Protein AF-A0A2E2C8J9-F1 (afdb_monomer_lite)

Radius of gyration: 13.18 Å; chains: 1; bounding box: 34×33×23 Å

Foldseek 3Di:
DDADPQPRHAWDWFDDVPDNDTDTADPPQQGCRGPQQPPPADPVPRAGFPHFPDDDPFKTWGQGPVRDIDMDTRDPPVRVVD

pLDDT: mean 80.66, std 12.12, range [50.97, 94.12]

Sequence (82 aa):
MLTCPACFQMLVKINVDSDESETMVCKNNRCLKSIFHADAKCPDCGAPPAKIMRGSNHYTSYLCENHHEFNEQLKPRPELYQ

Secondary structure (DSSP, 8-state):
--B-TTT-PBEEEEE-TTSS-EEEEE--TTSTTBGGGTT---TTT-PPEEEEEEE-SSEEEEEETT--EEEEE----GGG--

Structure (mmCIF, N/CA/C/O backbone):
data_AF-A0A2E2C8J9-F1
#
_entry.id   AF-A0A2E2C8J9-F1
#
loop_
_atom_site.group_PDB
_atom_site.id
_atom_site.type_symbol
_atom_site.label_atom_id
_atom_site.label_alt_id
_atom_site.label_comp_id
_atom_site.label_asym_id
_atom_site.label_entity_id
_atom_site.label_seq_id
_atom_site.pdbx_PDB_ins_code
_atom_site.Cartn_x
_atom_site.Cartn_y
_atom_site.Cartn_z
_atom_site.occupancy
_atom_site.B_iso_or_equiv
_atom_site.auth_seq_id
_atom_site.auth_comp_id
_atom_site.auth_asym_id
_atom_site.auth_atom_id
_atom_site.pdbx_PDB_model_num
ATOM 1 N N . MET A 1 1 ? -12.175 15.207 14.788 1.00 58.12 1 MET A N 1
ATOM 2 C CA . MET A 1 1 ? -11.134 15.076 13.745 1.00 58.12 1 MET A CA 1
ATOM 3 C C . MET A 1 1 ? -10.673 13.632 13.742 1.00 58.12 1 MET A C 1
ATOM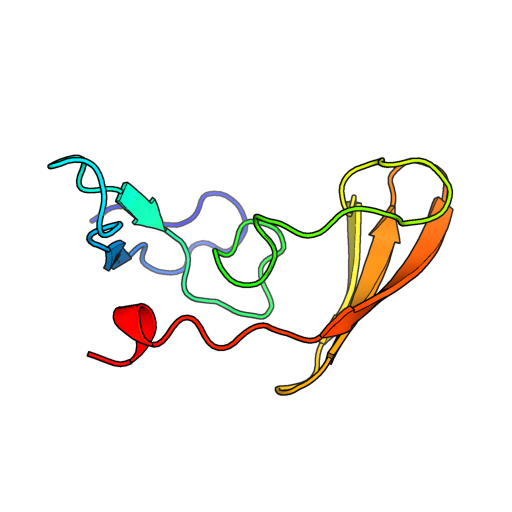 5 O O . MET A 1 1 ? -10.376 13.127 14.815 1.00 58.12 1 MET A O 1
ATOM 9 N N . LEU A 1 2 ? -10.686 12.959 12.592 1.00 83.00 2 LEU A N 1
ATOM 10 C CA . LEU A 1 2 ? -10.215 11.576 12.482 1.00 83.00 2 LEU A CA 1
ATOM 11 C C . LEU A 1 2 ? -8.733 11.588 12.084 1.00 83.00 2 LEU A C 1
ATOM 13 O O . LEU A 1 2 ? -8.351 12.269 11.132 1.00 83.00 2 LEU A O 1
ATOM 17 N N . THR A 1 3 ? -7.897 10.862 12.819 1.00 87.06 3 THR A N 1
ATOM 18 C CA . THR A 1 3 ? -6.461 10.731 12.548 1.00 87.06 3 THR A CA 1
ATOM 19 C C . THR A 1 3 ? -6.133 9.306 12.126 1.00 87.06 3 THR A C 1
ATOM 21 O O . THR A 1 3 ? -6.812 8.348 12.491 1.00 87.06 3 THR A O 1
ATOM 24 N N . CYS A 1 4 ? -5.093 9.160 11.310 1.00 83.81 4 CYS A N 1
ATOM 25 C CA . CYS A 1 4 ? -4.608 7.863 10.876 1.00 83.81 4 CYS A CA 1
ATOM 26 C C . CYS A 1 4 ? -4.044 7.112 12.091 1.00 83.81 4 CYS A C 1
ATOM 28 O O . CYS A 1 4 ? -3.108 7.622 12.709 1.00 83.81 4 CYS A O 1
ATOM 30 N N . PRO A 1 5 ? -4.518 5.897 12.411 1.00 85.06 5 PRO A N 1
ATOM 31 C CA . PRO A 1 5 ? -4.032 5.157 13.577 1.00 85.06 5 PRO A CA 1
ATOM 32 C C . PRO A 1 5 ? -2.561 4.729 13.447 1.00 85.06 5 PRO A C 1
ATOM 34 O O . PRO A 1 5 ? -1.932 4.398 14.443 1.00 85.06 5 PRO A O 1
ATOM 37 N N . ALA A 1 6 ? -2.001 4.738 12.231 1.00 84.81 6 ALA A N 1
ATOM 38 C CA . ALA A 1 6 ? -0.621 4.330 11.977 1.00 84.81 6 ALA A CA 1
ATOM 39 C C . ALA A 1 6 ? 0.397 5.481 12.063 1.00 84.81 6 ALA A C 1
ATOM 41 O O . ALA A 1 6 ? 1.545 5.250 12.425 1.00 84.81 6 ALA A O 1
ATOM 42 N N . CYS A 1 7 ? 0.015 6.711 11.700 1.00 86.25 7 CYS A N 1
ATOM 43 C CA . CYS A 1 7 ? 0.955 7.840 11.646 1.00 86.25 7 CYS A CA 1
ATOM 44 C C . CYS A 1 7 ? 0.443 9.122 12.311 1.00 86.25 7 CYS A C 1
ATOM 46 O O . CYS A 1 7 ? 1.093 10.158 12.197 1.00 86.25 7 CYS A O 1
ATOM 48 N N . PHE A 1 8 ? -0.740 9.074 12.929 1.00 87.25 8 PHE A N 1
ATOM 49 C CA . PHE A 1 8 ? -1.405 10.165 13.652 1.00 87.25 8 PHE A CA 1
ATOM 50 C C . PHE A 1 8 ? -1.651 11.453 12.848 1.00 87.25 8 PHE A C 1
ATOM 52 O O . PHE A 1 8 ? -2.070 12.464 13.402 1.00 87.25 8 PHE A O 1
ATOM 59 N N . GLN A 1 9 ? -1.454 11.414 11.529 1.00 87.06 9 GLN A N 1
ATOM 60 C CA . GLN A 1 9 ? -1.775 12.517 10.624 1.00 87.06 9 GLN A CA 1
ATOM 61 C C . GLN A 1 9 ? -3.281 12.595 10.388 1.00 87.06 9 GLN A C 1
ATOM 63 O O . GLN A 1 9 ? -3.976 11.580 10.467 1.00 87.06 9 GLN A O 1
ATOM 68 N N . MET A 1 10 ? -3.781 13.786 10.063 1.00 86.88 10 MET A N 1
ATOM 69 C CA . MET A 1 10 ? -5.200 13.973 9.765 1.00 86.88 10 MET A CA 1
ATOM 70 C C . MET A 1 10 ? -5.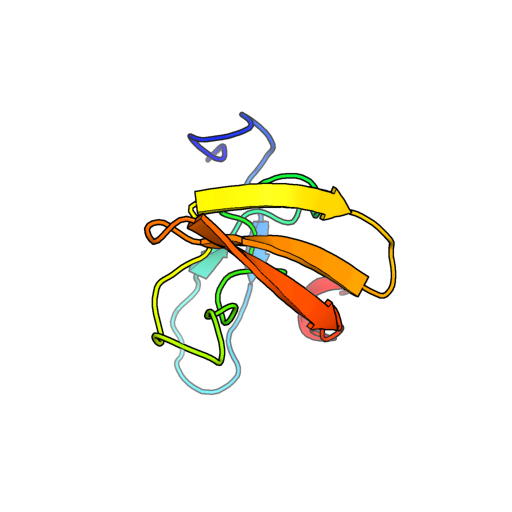615 13.134 8.555 1.00 86.88 10 MET A C 1
ATOM 72 O O . MET A 1 10 ? -4.953 13.139 7.513 1.00 86.88 10 MET A O 1
ATOM 76 N N . LEU A 1 11 ? -6.714 12.399 8.714 1.00 86.38 11 LEU A N 1
ATOM 77 C CA . LEU A 1 11 ? -7.382 11.752 7.598 1.00 86.38 11 LEU A CA 1
ATOM 78 C C . LEU A 1 11 ? -8.143 12.814 6.814 1.00 86.38 11 LEU A C 1
ATOM 80 O O . LEU A 1 11 ? -8.716 13.745 7.381 1.00 86.38 11 LEU A O 1
ATOM 84 N N . VAL A 1 12 ? -8.145 12.653 5.503 1.00 84.94 12 VAL A N 1
ATOM 85 C CA . VAL A 1 12 ? -8.870 13.515 4.580 1.00 84.94 12 VAL A CA 1
ATOM 86 C C . VAL A 1 12 ? -9.985 12.722 3.939 1.00 84.94 12 VAL A C 1
ATOM 88 O O . VAL A 1 12 ? -9.875 11.514 3.729 1.00 84.94 12 VAL A O 1
ATOM 91 N N . LYS A 1 13 ? -11.060 13.428 3.639 1.00 83.19 13 LYS A N 1
ATOM 92 C CA . LYS A 1 13 ? -12.225 12.871 2.979 1.00 83.19 13 LYS A CA 1
ATOM 93 C C . LYS A 1 13 ? -11.983 12.886 1.476 1.00 83.19 13 LYS A C 1
ATOM 95 O O . LYS A 1 13 ? -11.549 13.913 0.955 1.00 83.19 13 LYS A O 1
ATOM 100 N N . ILE A 1 14 ? -12.208 11.760 0.812 1.00 77.56 14 ILE A N 1
ATOM 101 C CA . ILE A 1 14 ? -12.120 11.653 -0.647 1.00 77.56 14 ILE A CA 1
ATOM 102 C C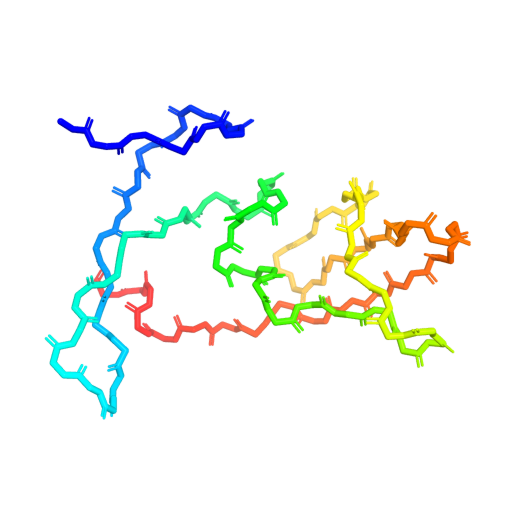 . ILE A 1 14 ? -13.419 11.063 -1.189 1.00 77.56 14 ILE A C 1
ATOM 104 O O . ILE A 1 14 ? -14.036 10.220 -0.531 1.00 77.56 14 ILE A O 1
ATOM 108 N N . ASN A 1 15 ? -13.812 11.519 -2.375 1.00 70.25 15 ASN A N 1
ATOM 109 C CA . ASN A 1 15 ? -14.907 10.939 -3.141 1.00 70.25 15 ASN A CA 1
ATOM 110 C C . ASN A 1 15 ? -14.289 9.963 -4.134 1.00 70.25 15 ASN A C 1
ATOM 112 O O . ASN A 1 15 ? -13.444 10.371 -4.921 1.00 70.25 15 ASN A O 1
ATOM 116 N N . VAL A 1 16 ? -14.668 8.691 -4.059 1.00 62.69 16 VAL A N 1
ATOM 117 C CA . VAL A 1 16 ? -14.258 7.696 -5.053 1.00 62.69 16 VAL A CA 1
ATOM 118 C C . VAL A 1 16 ? -15.349 7.679 -6.121 1.00 62.69 16 VAL A C 1
ATOM 120 O O . VAL A 1 16 ? -16.500 7.420 -5.787 1.00 62.69 16 VAL A O 1
ATOM 123 N N . ASP A 1 17 ? -14.992 7.978 -7.375 1.00 57.53 17 ASP A N 1
ATOM 124 C CA . ASP A 1 17 ? -15.872 8.281 -8.528 1.00 57.53 17 ASP A CA 1
ATOM 125 C C . ASP A 1 17 ? -16.865 7.169 -8.970 1.00 57.53 17 ASP A C 1
ATOM 127 O O . ASP A 1 17 ? -17.254 7.084 -10.134 1.00 57.53 17 ASP A O 1
ATOM 131 N N . SER A 1 18 ? -17.298 6.252 -8.104 1.00 56.31 18 SER A N 1
ATOM 132 C CA . SER A 1 18 ? -18.215 5.165 -8.502 1.00 56.31 18 SER A CA 1
ATOM 133 C C . SER A 1 18 ? -19.246 4.750 -7.458 1.00 56.31 18 SER A C 1
ATOM 135 O O . SER A 1 18 ? -20.125 3.959 -7.774 1.00 56.31 18 SER A O 1
ATOM 137 N N . ASP A 1 19 ? -19.203 5.317 -6.260 1.00 51.16 19 ASP A N 1
ATOM 138 C CA . ASP A 1 19 ? -20.209 5.102 -5.226 1.00 51.16 19 ASP A CA 1
ATOM 139 C C . ASP A 1 19 ? -20.290 6.407 -4.432 1.00 51.16 19 ASP A C 1
ATOM 141 O O . ASP A 1 19 ? -19.255 7.022 -4.180 1.00 51.16 19 ASP A O 1
ATOM 145 N N . GLU A 1 20 ? -21.471 6.847 -3.996 1.00 57.38 20 GLU A N 1
ATOM 146 C CA . GLU A 1 20 ? -21.651 8.006 -3.094 1.00 57.38 20 GLU A CA 1
ATOM 147 C C . GLU A 1 20 ? -21.071 7.746 -1.677 1.00 57.38 20 GLU A C 1
ATOM 149 O O . GLU A 1 20 ? -21.599 8.176 -0.654 1.00 57.38 20 GLU A O 1
ATOM 154 N N . SER A 1 21 ? -19.982 6.984 -1.601 1.00 58.66 21 SER A N 1
ATOM 155 C CA . SER A 1 21 ? -19.306 6.515 -0.407 1.00 58.66 21 SER A CA 1
ATOM 156 C C . SER A 1 21 ? -18.095 7.397 -0.127 1.00 58.66 21 SER A C 1
ATOM 158 O O . SER A 1 21 ? -16.994 7.218 -0.654 1.00 58.66 21 SER A O 1
ATOM 160 N N . GLU A 1 22 ? -18.299 8.362 0.758 1.00 68.19 22 GLU A N 1
ATOM 161 C CA . GLU A 1 22 ? -17.242 9.210 1.285 1.00 68.19 22 GLU A CA 1
ATOM 162 C C . GLU A 1 22 ? -16.265 8.374 2.130 1.00 68.19 22 GLU A C 1
ATOM 164 O O . GLU A 1 22 ? -16.629 7.837 3.179 1.00 68.19 22 GLU A O 1
ATOM 169 N N . THR A 1 23 ? -15.000 8.276 1.707 1.00 78.94 23 THR A N 1
ATOM 170 C CA . THR A 1 23 ? -13.989 7.484 2.428 1.00 78.94 23 THR A CA 1
ATOM 171 C C . THR A 1 23 ? -12.958 8.389 3.097 1.00 78.94 23 THR A C 1
ATOM 173 O O . THR A 1 23 ? -12.413 9.310 2.488 1.00 78.94 23 THR A O 1
ATOM 176 N N . MET A 1 24 ? -12.661 8.116 4.371 1.00 83.56 24 MET A N 1
ATOM 177 C CA . MET A 1 24 ? -11.602 8.797 5.120 1.00 83.56 24 MET A CA 1
ATOM 178 C C . MET A 1 24 ? -10.267 8.091 4.895 1.00 83.56 24 MET A C 1
ATOM 180 O O . MET A 1 24 ? -10.091 6.941 5.295 1.00 83.56 24 MET A O 1
ATOM 184 N N . VAL A 1 25 ? -9.304 8.784 4.290 1.00 85.19 25 VAL A N 1
ATOM 185 C CA . VAL A 1 25 ? -8.020 8.196 3.891 1.00 85.19 25 VAL A CA 1
ATOM 186 C C . VAL A 1 25 ? -6.834 8.997 4.406 1.00 85.19 25 VAL A C 1
ATOM 188 O O . VAL A 1 25 ? -6.919 10.194 4.671 1.00 85.19 25 VAL A O 1
ATOM 191 N N . CYS A 1 26 ? -5.685 8.343 4.561 1.00 87.44 26 CYS A N 1
ATOM 192 C CA . CYS A 1 26 ? -4.457 9.024 4.956 1.00 87.44 26 CYS A CA 1
ATOM 193 C C . CYS A 1 26 ? -3.703 9.513 3.710 1.00 87.44 26 CYS A C 1
ATOM 195 O O . CYS A 1 26 ? -3.295 8.692 2.894 1.00 87.44 26 CYS A O 1
ATOM 197 N N . LYS A 1 27 ? -3.461 10.827 3.581 1.00 83.19 27 LYS A N 1
ATOM 198 C CA . LYS A 1 27 ? -2.642 11.447 2.509 1.00 83.19 27 LYS A CA 1
ATOM 199 C C . LYS A 1 27 ? -1.135 11.506 2.836 1.00 83.19 27 LYS A C 1
ATOM 201 O O . LYS A 1 27 ? -0.377 12.182 2.155 1.00 83.19 27 LYS A O 1
ATOM 206 N N . ASN A 1 28 ? -0.661 10.831 3.883 1.00 85.00 28 ASN A N 1
ATOM 207 C CA . ASN A 1 28 ? 0.772 10.800 4.187 1.00 85.00 28 ASN A CA 1
ATOM 208 C C . ASN A 1 28 ? 1.469 9.706 3.367 1.00 85.00 28 ASN A C 1
ATOM 210 O O . ASN A 1 28 ? 1.403 8.540 3.740 1.00 85.00 28 ASN A O 1
ATOM 214 N N . ASN A 1 29 ? 2.196 10.069 2.310 1.00 79.44 29 ASN A N 1
ATOM 215 C CA . ASN A 1 29 ? 2.922 9.112 1.462 1.00 79.44 29 ASN A CA 1
ATOM 216 C C . ASN A 1 29 ? 3.993 8.280 2.195 1.00 79.44 29 ASN A C 1
ATOM 218 O O . ASN A 1 29 ? 4.428 7.257 1.678 1.00 79.44 29 ASN A O 1
ATOM 222 N N . ARG A 1 30 ? 4.406 8.657 3.409 1.00 82.06 30 ARG A N 1
ATOM 223 C CA . ARG A 1 30 ? 5.306 7.847 4.250 1.00 82.06 30 ARG A CA 1
ATOM 224 C C . ARG A 1 30 ? 4.573 6.868 5.166 1.00 82.06 30 ARG A C 1
ATOM 226 O O . ARG A 1 30 ? 5.211 6.064 5.837 1.00 82.06 30 ARG A O 1
ATOM 233 N N . CYS A 1 31 ? 3.249 6.937 5.228 1.00 87.31 31 CYS A N 1
ATOM 234 C CA . CYS A 1 31 ? 2.428 6.027 6.008 1.00 87.31 31 CYS A CA 1
ATOM 235 C C . CYS A 1 31 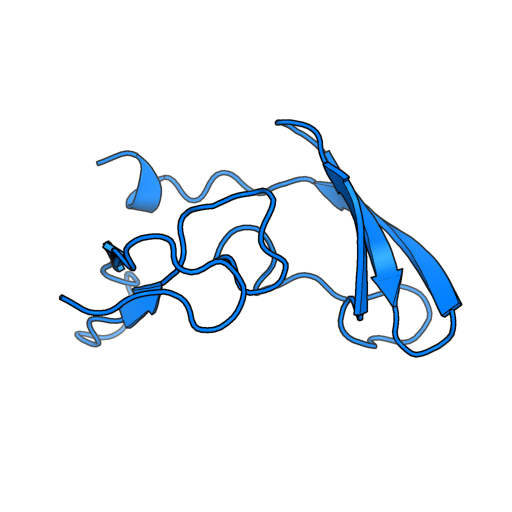? 1.997 4.851 5.138 1.00 87.31 31 CYS A C 1
ATOM 237 O O . CYS A 1 31 ? 1.301 5.054 4.155 1.00 87.31 31 CYS A O 1
ATOM 239 N N . LEU A 1 32 ? 2.316 3.621 5.543 1.00 85.25 32 LEU A N 1
ATOM 240 C CA . LEU A 1 32 ? 1.920 2.400 4.831 1.00 85.25 32 LEU A CA 1
ATOM 241 C C . LEU A 1 32 ? 0.399 2.279 4.625 1.00 85.25 32 LEU A C 1
ATOM 243 O O . LEU A 1 32 ? -0.049 1.770 3.610 1.00 85.25 32 LEU A O 1
ATOM 247 N N . LYS A 1 33 ? -0.403 2.797 5.564 1.00 83.88 33 LYS A N 1
ATOM 248 C CA . LYS A 1 33 ? -1.877 2.834 5.479 1.00 83.88 33 LYS A CA 1
ATOM 249 C C . LYS A 1 33 ? -2.422 4.010 4.657 1.00 83.88 33 LYS A C 1
ATOM 251 O O . LYS A 1 33 ? -3.586 4.378 4.787 1.00 83.88 33 LYS A O 1
ATOM 256 N N . SER A 1 34 ? -1.569 4.665 3.879 1.0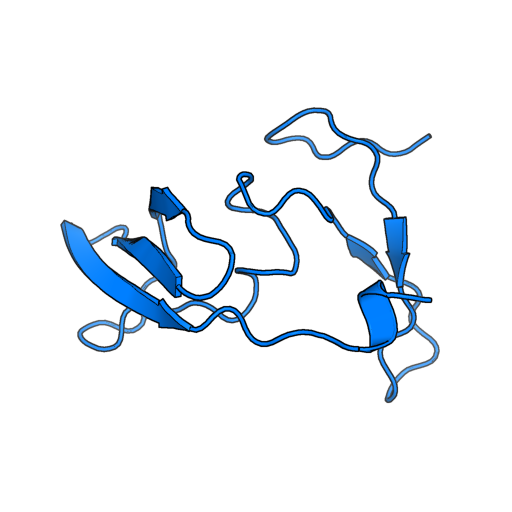0 85.25 34 SER A N 1
ATOM 257 C CA . SER A 1 34 ? -1.975 5.756 3.004 1.00 85.25 34 SER A CA 1
ATOM 258 C C . SER A 1 34 ? -2.684 5.249 1.758 1.00 85.25 34 SER A C 1
ATOM 260 O O . SER A 1 34 ? -2.367 4.178 1.248 1.00 85.25 34 SER A O 1
ATOM 262 N N . ILE A 1 35 ? -3.586 6.075 1.228 1.00 83.38 35 ILE A N 1
ATOM 263 C CA . ILE A 1 35 ? -4.213 5.876 -0.084 1.00 83.38 35 ILE A CA 1
ATOM 264 C C . ILE A 1 35 ? -3.180 5.665 -1.203 1.00 83.38 35 ILE A C 1
ATOM 266 O O . ILE A 1 35 ? -3.445 4.926 -2.141 1.00 83.38 35 ILE A O 1
ATOM 270 N N . PHE A 1 36 ? -1.980 6.245 -1.072 1.00 81.56 36 PHE A N 1
ATOM 271 C CA . PHE A 1 36 ? -0.880 6.081 -2.027 1.00 81.56 36 PHE A CA 1
ATOM 272 C C . PHE A 1 36 ? -0.403 4.633 -2.185 1.00 81.56 36 PHE A C 1
ATOM 274 O O . PHE A 1 36 ? 0.168 4.299 -3.218 1.00 81.56 36 PHE A O 1
ATOM 281 N N . HIS A 1 37 ? -0.647 3.788 -1.180 1.00 84.94 37 HIS A N 1
ATOM 282 C CA . HIS A 1 37 ? -0.182 2.399 -1.129 1.00 84.94 37 HIS A CA 1
ATOM 283 C C . HIS A 1 37 ? -1.337 1.405 -0.968 1.00 84.94 37 HIS A C 1
ATOM 285 O O . HIS A 1 37 ? -1.095 0.229 -0.725 1.00 84.94 37 HIS A O 1
ATOM 291 N N . ALA A 1 38 ? -2.591 1.863 -1.050 1.00 80.06 38 ALA A N 1
ATOM 292 C CA . ALA A 1 38 ? -3.765 1.027 -0.788 1.00 80.06 38 ALA A CA 1
ATOM 293 C C . ALA A 1 38 ? -3.902 -0.132 -1.789 1.00 80.06 38 ALA A C 1
ATOM 295 O O . ALA A 1 38 ? -4.331 -1.222 -1.418 1.00 80.06 38 ALA A O 1
ATOM 296 N N . ASP A 1 39 ? -3.484 0.103 -3.033 1.00 83.25 39 ASP A N 1
ATOM 297 C CA . ASP A 1 39 ? -3.527 -0.886 -4.110 1.00 83.25 39 ASP A CA 1
ATOM 298 C C . ASP A 1 39 ? -2.238 -1.720 -4.204 1.00 83.25 39 ASP A C 1
ATOM 300 O O . ASP A 1 39 ? -2.165 -2.641 -5.020 1.00 83.25 39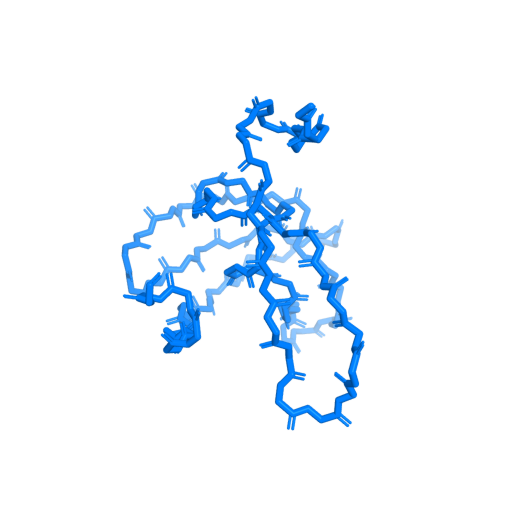 ASP A O 1
ATOM 304 N N . ALA A 1 40 ? -1.236 -1.419 -3.370 1.00 86.56 40 ALA A N 1
ATOM 305 C CA . ALA A 1 40 ? 0.085 -2.003 -3.502 1.00 86.56 40 ALA A CA 1
ATOM 306 C C . ALA A 1 40 ? 0.110 -3.471 -3.074 1.00 86.56 40 ALA A C 1
ATOM 308 O O . ALA A 1 40 ? -0.355 -3.827 -1.986 1.00 86.56 40 ALA A O 1
ATOM 309 N N . LYS A 1 41 ? 0.674 -4.334 -3.923 1.00 91.06 41 LYS A N 1
ATOM 310 C CA . LYS A 1 41 ? 0.797 -5.779 -3.677 1.00 91.06 41 LYS A CA 1
ATOM 311 C C . LYS A 1 41 ? 2.087 -6.316 -4.271 1.00 91.06 41 LYS A C 1
ATOM 313 O O . LYS A 1 41 ? 2.488 -5.932 -5.365 1.00 91.06 41 LYS A O 1
ATOM 318 N N . CYS A 1 42 ? 2.708 -7.250 -3.558 1.00 91.19 42 CYS A N 1
ATOM 319 C CA . CYS A 1 42 ? 3.902 -7.924 -4.041 1.00 91.19 42 CYS A CA 1
ATOM 320 C C . CYS A 1 42 ? 3.583 -8.688 -5.339 1.00 91.19 42 CYS A C 1
ATOM 322 O O . CYS A 1 42 ? 2.667 -9.512 -5.328 1.00 91.19 42 CYS A O 1
ATOM 324 N N . PRO A 1 43 ? 4.318 -8.463 -6.441 1.00 90.50 43 PRO A N 1
ATOM 325 C CA . PRO A 1 43 ? 4.059 -9.147 -7.706 1.00 90.50 43 PRO A CA 1
ATOM 326 C C . PRO A 1 43 ? 4.379 -10.647 -7.642 1.00 90.50 43 PRO A C 1
ATOM 328 O O . PRO A 1 43 ? 3.742 -11.429 -8.338 1.00 90.50 43 PRO A O 1
ATOM 331 N N . ASP A 1 44 ? 5.315 -11.058 -6.781 1.00 90.75 44 ASP A N 1
ATOM 332 C CA . ASP A 1 44 ? 5.749 -12.455 -6.678 1.00 90.75 44 ASP A CA 1
ATOM 333 C C . ASP A 1 44 ? 4.765 -13.340 -5.906 1.00 90.75 44 ASP A C 1
ATOM 335 O O . ASP A 1 44 ? 4.599 -14.515 -6.222 1.00 90.75 44 ASP A O 1
ATOM 339 N N . CYS A 1 45 ? 4.118 -12.801 -4.867 1.00 92.62 45 CYS A N 1
ATOM 340 C CA . CYS A 1 45 ? 3.269 -13.594 -3.969 1.00 92.62 45 CYS A CA 1
ATOM 341 C C . CYS A 1 45 ? 1.888 -12.991 -3.687 1.00 92.62 45 CYS A C 1
ATOM 343 O O . CYS A 1 45 ? 1.106 -13.579 -2.945 1.00 92.62 45 CYS A O 1
ATOM 345 N N . GLY A 1 46 ? 1.579 -11.811 -4.227 1.00 91.25 46 GLY A N 1
ATOM 346 C CA . GLY A 1 46 ? 0.314 -11.105 -4.005 1.00 91.25 46 GLY A CA 1
ATOM 347 C C . GLY A 1 46 ? 0.130 -10.542 -2.591 1.00 91.25 46 GLY A C 1
ATOM 348 O O . GLY A 1 46 ? -0.900 -9.923 -2.320 1.00 91.25 46 GLY A O 1
ATOM 349 N N . ALA A 1 47 ? 1.100 -10.742 -1.692 1.00 91.19 47 ALA A N 1
ATOM 350 C CA . ALA A 1 47 ? 1.019 -10.296 -0.306 1.00 91.19 47 ALA A CA 1
ATOM 351 C C . ALA A 1 47 ? 1.045 -8.760 -0.202 1.00 91.19 47 ALA A C 1
ATOM 353 O O . ALA A 1 47 ? 1.731 -8.099 -0.994 1.00 91.19 47 ALA A O 1
ATOM 354 N N . PRO A 1 48 ? 0.339 -8.178 0.782 1.00 89.38 48 PRO A N 1
ATOM 355 C CA . PRO A 1 48 ? 0.376 -6.742 1.008 1.00 89.38 48 PRO A CA 1
ATOM 356 C C . PRO A 1 48 ? 1.774 -6.289 1.466 1.00 89.38 48 PRO A C 1
ATOM 358 O O . PRO A 1 48 ? 2.547 -7.077 2.030 1.00 89.38 48 PRO A O 1
ATOM 361 N N . PRO A 1 49 ? 2.126 -5.011 1.253 1.00 91.06 49 PRO A N 1
ATOM 362 C CA . PRO A 1 49 ? 3.345 -4.447 1.803 1.00 91.06 49 PRO A CA 1
ATOM 363 C C . PRO A 1 49 ? 3.250 -4.415 3.334 1.00 91.06 49 PRO A C 1
ATOM 365 O O . PRO A 1 49 ? 2.289 -3.896 3.900 1.00 91.06 49 PRO A O 1
ATOM 368 N N . ALA A 1 50 ? 4.269 -4.946 4.004 1.00 91.50 50 ALA A N 1
ATOM 369 C CA . ALA A 1 50 ? 4.405 -4.933 5.459 1.00 91.50 50 ALA A CA 1
ATOM 370 C C . ALA A 1 50 ? 5.189 -3.708 5.946 1.00 91.50 50 ALA A C 1
ATOM 372 O O . ALA A 1 50 ? 4.971 -3.211 7.052 1.00 91.50 50 ALA A O 1
ATOM 373 N N . LYS A 1 51 ? 6.114 -3.201 5.121 1.00 91.19 51 LYS A N 1
ATOM 374 C CA . LYS A 1 51 ? 6.962 -2.054 5.457 1.00 91.19 51 LYS A CA 1
ATOM 375 C C . LYS A 1 51 ? 7.354 -1.265 4.214 1.00 91.19 51 LYS A C 1
ATOM 377 O O . LYS A 1 51 ? 7.656 -1.846 3.179 1.00 91.19 51 LYS A O 1
ATOM 382 N N . ILE A 1 52 ? 7.417 0.061 4.343 1.00 90.19 52 ILE A N 1
ATOM 383 C CA . ILE A 1 52 ? 8.061 0.929 3.350 1.00 90.19 52 ILE A CA 1
ATOM 384 C C . ILE A 1 52 ? 9.562 0.937 3.635 1.00 90.19 52 ILE A C 1
ATOM 386 O O . ILE A 1 52 ? 9.996 1.338 4.716 1.00 90.19 52 ILE A O 1
ATOM 390 N N . MET A 1 53 ? 10.349 0.498 2.660 1.00 90.19 53 MET A N 1
ATOM 391 C CA . MET A 1 53 ? 11.808 0.497 2.730 1.00 90.19 53 MET A CA 1
ATOM 392 C C . MET A 1 53 ? 12.370 1.846 2.288 1.00 90.19 53 MET A C 1
ATOM 394 O O . MET A 1 53 ? 13.221 2.423 2.964 1.00 90.19 53 MET A O 1
ATOM 398 N N . ARG A 1 54 ? 11.873 2.374 1.163 1.00 84.69 54 ARG A N 1
ATOM 399 C CA . ARG A 1 54 ? 12.266 3.677 0.612 1.00 84.69 54 ARG A CA 1
ATOM 400 C C . ARG A 1 54 ? 11.055 4.340 -0.028 1.00 84.69 54 ARG A C 1
ATOM 402 O O . ARG A 1 54 ? 10.408 3.734 -0.868 1.00 84.69 54 ARG A O 1
ATOM 409 N N . GLY A 1 55 ? 10.755 5.578 0.351 1.00 78.38 55 GLY A N 1
ATOM 410 C CA . GLY A 1 55 ? 9.698 6.373 -0.278 1.00 78.38 55 GLY A CA 1
ATOM 411 C C . GLY A 1 55 ? 10.290 7.517 -1.093 1.00 78.38 55 GLY A C 1
ATOM 412 O O . GLY A 1 55 ? 11.075 8.303 -0.563 1.00 78.38 55 GLY A O 1
ATOM 413 N N . SER A 1 56 ? 9.902 7.621 -2.360 1.00 73.69 56 SER A N 1
ATOM 414 C CA . SER A 1 56 ? 10.119 8.787 -3.220 1.00 73.69 56 SER A CA 1
ATOM 415 C C . SER A 1 56 ? 8.765 9.338 -3.676 1.00 73.69 56 SER A C 1
ATOM 417 O O . SER A 1 56 ? 7.728 8.719 -3.464 1.00 73.69 56 SER A O 1
ATOM 419 N N . ASN A 1 57 ? 8.760 10.502 -4.324 1.00 70.62 57 ASN A N 1
ATOM 420 C CA . ASN A 1 57 ? 7.542 11.095 -4.886 1.00 70.62 57 ASN A CA 1
ATOM 421 C C . ASN A 1 57 ? 7.007 10.333 -6.113 1.00 70.62 57 ASN A C 1
ATOM 423 O O . ASN A 1 57 ? 5.875 10.564 -6.515 1.00 70.62 57 ASN A O 1
ATOM 427 N N . HIS A 1 58 ? 7.810 9.439 -6.700 1.00 75.81 58 HIS A N 1
ATOM 428 C CA . HIS A 1 58 ? 7.469 8.720 -7.936 1.00 75.81 58 HIS A CA 1
ATOM 429 C C . HIS A 1 58 ? 7.371 7.206 -7.735 1.00 75.81 58 HIS A C 1
ATOM 431 O O . HIS A 1 58 ? 6.532 6.553 -8.345 1.00 75.81 58 HIS A O 1
ATOM 437 N N . TYR A 1 59 ? 8.218 6.648 -6.870 1.00 83.44 59 TYR A N 1
ATOM 438 C CA . TYR A 1 59 ? 8.286 5.218 -6.593 1.00 83.44 59 TYR A CA 1
ATOM 439 C C . TYR A 1 59 ? 8.418 4.986 -5.099 1.00 83.44 59 TYR A C 1
ATOM 441 O O . TYR A 1 59 ? 9.075 5.760 -4.397 1.00 83.44 59 TYR A O 1
ATOM 449 N N . THR A 1 60 ? 7.842 3.890 -4.632 1.00 87.94 60 THR A N 1
ATOM 450 C CA . THR A 1 60 ? 8.024 3.413 -3.267 1.00 87.94 60 THR A CA 1
ATOM 451 C C . THR A 1 60 ? 8.502 1.969 -3.310 1.00 87.94 60 THR A C 1
ATOM 453 O O . THR A 1 60 ? 7.959 1.144 -4.039 1.00 87.94 60 THR A O 1
ATOM 456 N N . SER A 1 61 ? 9.549 1.684 -2.545 1.00 90.88 61 SER A N 1
ATOM 457 C CA . SER A 1 61 ? 10.056 0.340 -2.294 1.00 90.88 61 SER A CA 1
ATOM 458 C C . SER A 1 61 ? 9.412 -0.210 -1.032 1.00 90.88 61 SER A C 1
ATOM 460 O O . SER A 1 61 ? 9.441 0.451 0.015 1.00 90.88 61 SER A O 1
ATOM 462 N N . TYR A 1 62 ? 8.904 -1.433 -1.102 1.00 92.94 62 TYR A N 1
ATOM 463 C CA . TYR A 1 62 ? 8.264 -2.126 0.005 1.00 92.94 62 TYR A CA 1
ATOM 464 C C . TYR A 1 62 ? 8.945 -3.457 0.294 1.00 92.94 62 TYR A C 1
ATOM 466 O O . TYR A 1 62 ? 9.554 -4.068 -0.580 1.00 92.94 62 TYR A O 1
ATOM 474 N N . LEU A 1 63 ? 8.770 -3.911 1.528 1.00 94.12 63 LEU A N 1
ATOM 475 C CA . LEU A 1 63 ? 8.973 -5.290 1.937 1.00 94.12 63 LEU A CA 1
ATOM 476 C C . LEU A 1 63 ? 7.594 -5.886 2.234 1.00 94.12 63 LEU A C 1
ATOM 478 O O . LEU A 1 63 ? 6.853 -5.315 3.040 1.00 94.12 63 LEU A O 1
ATOM 482 N N . CYS A 1 64 ? 7.222 -6.982 1.574 1.00 93.44 64 CYS A N 1
ATOM 483 C CA . CYS A 1 64 ? 5.963 -7.681 1.853 1.00 93.44 64 CYS A CA 1
ATOM 484 C C . CYS A 1 64 ? 6.061 -8.561 3.111 1.00 93.44 64 CYS A C 1
ATOM 486 O O . CYS A 1 64 ? 7.147 -8.775 3.648 1.00 93.44 64 CYS A O 1
ATOM 488 N N . GLU A 1 65 ? 4.933 -9.106 3.573 1.00 90.19 65 GLU A N 1
ATOM 489 C CA . GLU A 1 65 ? 4.892 -10.017 4.735 1.00 90.19 65 GLU A CA 1
ATOM 490 C C . GLU A 1 65 ? 5.738 -11.291 4.538 1.00 90.19 65 GLU A C 1
ATOM 492 O O . GLU A 1 65 ? 6.287 -11.832 5.496 1.00 90.19 65 GLU A O 1
ATOM 497 N N . ASN A 1 66 ? 5.924 -11.720 3.286 1.00 92.62 66 ASN A N 1
ATOM 498 C CA . ASN A 1 66 ? 6.774 -12.856 2.915 1.00 92.62 66 ASN A CA 1
ATOM 499 C C . ASN A 1 66 ? 8.244 -12.468 2.665 1.00 92.62 66 ASN A C 1
ATOM 501 O O . ASN A 1 66 ? 8.995 -13.260 2.109 1.00 92.62 66 ASN A O 1
ATOM 505 N N . HIS A 1 67 ? 8.669 -11.267 3.073 1.00 91.88 67 HIS A N 1
ATOM 506 C CA . HIS A 1 67 ? 10.047 -10.775 2.939 1.00 91.88 67 HIS A CA 1
ATOM 507 C C . HIS A 1 67 ? 10.558 -10.620 1.494 1.00 91.88 67 HIS A C 1
ATOM 509 O O . HIS A 1 67 ? 11.765 -10.612 1.263 1.00 91.88 67 HIS A O 1
ATOM 515 N N . HIS A 1 68 ? 9.665 -10.435 0.520 1.00 93.31 68 HIS A N 1
ATOM 516 C CA . HIS A 1 68 ? 10.058 -10.028 -0.830 1.00 93.31 68 HIS A CA 1
ATOM 517 C C . HIS A 1 68 ? 10.132 -8.506 -0.930 1.00 93.31 68 HIS A C 1
ATOM 519 O O . HIS A 1 68 ? 9.228 -7.794 -0.473 1.00 93.31 68 HIS A O 1
ATOM 525 N N . GLU A 1 69 ? 11.199 -8.016 -1.552 1.00 94.06 69 GLU A N 1
ATOM 526 C CA . GLU A 1 69 ? 11.362 -6.605 -1.879 1.00 94.06 69 GLU A CA 1
ATOM 527 C C . GLU A 1 69 ? 10.769 -6.315 -3.255 1.00 94.06 69 GLU A C 1
ATOM 529 O O . GLU A 1 69 ? 11.097 -6.978 -4.236 1.00 94.06 69 GLU A O 1
ATOM 534 N N . PHE A 1 70 ? 9.908 -5.304 -3.338 1.00 92.44 70 PHE A N 1
ATOM 535 C CA . PHE A 1 70 ? 9.327 -4.875 -4.605 1.00 92.44 70 PHE A CA 1
ATOM 536 C C . PHE A 1 70 ? 9.155 -3.361 -4.650 1.00 92.44 70 PHE A C 1
ATOM 538 O O . PHE A 1 70 ? 9.073 -2.688 -3.621 1.00 92.44 70 PHE A O 1
ATOM 545 N N . ASN A 1 71 ? 9.114 -2.822 -5.865 1.00 90.81 71 ASN A N 1
ATOM 546 C CA . ASN A 1 71 ? 8.936 -1.398 -6.110 1.00 90.81 71 ASN A CA 1
ATOM 547 C C . ASN A 1 71 ? 7.616 -1.172 -6.825 1.00 90.81 71 ASN A C 1
ATOM 549 O O . ASN A 1 71 ? 7.309 -1.874 -7.787 1.00 90.81 71 ASN A O 1
ATOM 553 N N . GLU A 1 72 ? 6.888 -0.145 -6.411 1.00 86.25 72 GLU A N 1
ATOM 554 C CA . GLU A 1 72 ? 5.675 0.273 -7.097 1.00 86.25 72 GLU A CA 1
ATOM 555 C C . GLU A 1 72 ? 5.722 1.759 -7.411 1.00 86.25 72 GLU A C 1
ATOM 557 O O . GLU A 1 72 ? 6.225 2.576 -6.631 1.00 86.25 72 GLU A O 1
ATOM 562 N N . GLN A 1 73 ? 5.217 2.104 -8.592 1.00 81.94 73 GLN A N 1
ATOM 563 C CA . GLN A 1 73 ? 5.030 3.492 -8.965 1.00 81.94 73 GLN A CA 1
ATOM 564 C C . GLN A 1 73 ? 3.854 4.051 -8.172 1.00 81.94 73 GLN A C 1
ATOM 566 O O . GLN A 1 73 ? 2.759 3.488 -8.190 1.00 81.94 73 GLN A O 1
ATOM 571 N N . LEU A 1 74 ? 4.070 5.186 -7.510 1.00 73.19 74 LEU A N 1
ATOM 572 C CA . LEU A 1 74 ? 2.976 5.919 -6.896 1.00 73.19 74 LEU A CA 1
ATOM 573 C C . LEU A 1 74 ? 2.067 6.418 -8.014 1.00 73.19 74 LEU A C 1
ATOM 575 O O . LEU A 1 74 ? 2.451 7.302 -8.778 1.00 73.19 74 LEU A O 1
ATOM 579 N N . LYS A 1 75 ? 0.868 5.844 -8.128 1.00 67.81 75 LYS A N 1
ATOM 580 C CA . LYS A 1 75 ? -0.133 6.349 -9.065 1.00 67.81 75 LYS A CA 1
ATOM 581 C C . LYS A 1 75 ? -0.674 7.659 -8.492 1.00 67.81 75 LYS A C 1
ATOM 583 O O . LYS A 1 75 ? -1.277 7.629 -7.415 1.00 67.81 75 LYS A O 1
ATOM 588 N N . PRO A 1 76 ? -0.457 8.813 -9.150 1.00 60.16 76 PRO A N 1
ATOM 589 C CA . PRO A 1 76 ? -1.089 10.045 -8.713 1.00 60.16 76 PRO A CA 1
ATOM 590 C C . PRO A 1 76 ? -2.599 9.839 -8.824 1.00 60.16 76 PRO A C 1
ATOM 592 O O . PRO A 1 76 ? -3.108 9.619 -9.916 1.00 60.16 76 PRO A O 1
ATOM 595 N N . ARG A 1 77 ? -3.306 9.855 -7.691 1.00 64.50 77 ARG A N 1
ATOM 596 C CA . ARG A 1 77 ? -4.772 9.883 -7.657 1.00 64.50 77 ARG A CA 1
ATOM 597 C C . ARG A 1 77 ? -5.186 11.351 -7.786 1.00 64.50 77 ARG A C 1
ATOM 599 O O . ARG A 1 77 ? -5.023 12.075 -6.803 1.00 64.50 77 ARG A O 1
ATOM 606 N N . PRO A 1 78 ? -5.646 11.820 -8.963 1.00 60.19 78 PRO A N 1
ATOM 607 C CA . PRO A 1 78 ? -5.923 13.240 -9.213 1.00 60.19 78 PRO A CA 1
ATOM 608 C C . PRO A 1 78 ? -6.926 13.820 -8.208 1.00 60.19 78 PRO A C 1
ATOM 610 O O . PRO A 1 78 ? -6.780 14.955 -7.766 1.00 60.19 78 PRO A O 1
ATOM 613 N N . GLU A 1 79 ? -7.857 12.977 -7.761 1.00 57.50 79 GLU A N 1
ATOM 614 C CA . GLU A 1 79 ? -8.844 13.209 -6.698 1.00 57.50 79 GLU A CA 1
ATOM 615 C C . GLU A 1 79 ? -8.228 13.696 -5.367 1.00 57.50 79 GLU A C 1
ATOM 617 O O . GLU A 1 79 ? -8.898 14.313 -4.545 1.00 57.50 79 GLU A O 1
ATOM 622 N N . LEU A 1 80 ? -6.935 13.444 -5.125 1.00 52.50 80 LEU A N 1
ATOM 623 C CA . LEU A 1 80 ? -6.232 13.873 -3.912 1.00 52.50 80 LEU A CA 1
ATOM 624 C C . LEU A 1 80 ? -5.620 15.275 -4.008 1.00 52.50 80 LEU A C 1
ATOM 626 O O . LEU A 1 80 ? -5.157 15.776 -2.980 1.00 52.50 80 LEU A O 1
ATOM 630 N N . TYR A 1 81 ? -5.585 15.886 -5.191 1.00 56.25 81 TYR A N 1
ATOM 631 C CA . TYR A 1 81 ? -4.954 17.191 -5.428 1.00 56.25 81 TYR A CA 1
ATOM 632 C C . TYR A 1 81 ? -5.958 18.352 -5.507 1.00 56.25 81 TYR A C 1
ATOM 634 O O . TYR A 1 81 ? -5.541 19.476 -5.781 1.00 56.25 81 TYR A O 1
ATOM 642 N N . GLN A 1 82 ? -7.247 18.078 -5.273 1.00 50.97 82 GLN A N 1
ATOM 643 C CA . GLN A 1 82 ? -8.298 19.090 -5.125 1.00 50.97 82 GLN A CA 1
ATOM 644 C C . GLN A 1 82 ? -8.282 19.733 -3.736 1.00 50.97 82 GLN A C 1
ATOM 646 O O . GLN A 1 82 ? -8.009 19.011 -2.742 1.00 50.97 82 GLN A O 1
#